Protein AF-A0A6M3KML6-F1 (afdb_monomer)

Mean predicted aligned error: 7.55 Å

pLDDT: mean 84.04, std 16.99, range [38.72, 97.88]

Secondary structure (DSSP, 8-state):
----TTSHHHHHHHHHHHHHH--SEEEES-GGGS-SS-TT-HHHHHHHHHHHHHHHHHH--EEEE--PPPPP-EETTEE---GGGGGTT-HHHHHH-SEEEEEEEEETTEEEEEEEETTTTTT---EEEEEETTTTEEEE--

Sequence (142 aa):
MGIRLDTPIGQAEMEKVVALHKPHLIILDPFKKIISASPNDSDAVLAATDFLDKIIYQYGVSIWINHHTRKSHVSQGSVVDLGAQEMSGLYHLAQWVDSIIQLVPVAPDKVRLEFELRHAEDIVKPINLALDRTKAGFVVVP

Foldseek 3Di:
DAQALLDPVSLVVVVVVCVVPLDQEDEAPAPCVRHPDFLLPPSRLVSNLVSVVVSCVPRVHYYHHDYDQPDFDDDPNDRPDPDCCSVVSHPVVVVSDQKDWDWDDDDVQKTKTDIDHNVQRPPDDIWIWGQPPVVRDIDTDD

Structure (mmCIF, N/CA/C/O backbone):
data_AF-A0A6M3KML6-F1
#
_entry.id   AF-A0A6M3KML6-F1
#
loop_
_atom_site.group_PDB
_atom_site.id
_atom_site.type_symbol
_atom_site.label_atom_id
_atom_site.label_alt_id
_atom_site.label_comp_id
_atom_site.label_asym_id
_atom_site.label_entity_id
_atom_site.label_seq_id
_atom_site.pdbx_PDB_ins_code
_atom_site.Cartn_x
_atom_site.Cartn_y
_atom_site.Cartn_z
_atom_site.occupancy
_atom_site.B_iso_or_equiv
_atom_site.auth_seq_id
_atom_site.auth_comp_id
_atom_site.auth_asym_id
_atom_site.auth_atom_id
_atom_site.pdbx_PDB_model_num
ATOM 1 N N . MET A 1 1 ? -15.054 17.136 4.386 1.00 51.19 1 MET A N 1
ATOM 2 C CA . MET A 1 1 ? -13.848 16.570 5.031 1.00 51.19 1 MET A CA 1
ATOM 3 C C . MET A 1 1 ? -13.779 15.105 4.640 1.00 51.19 1 MET A C 1
ATOM 5 O O . MET A 1 1 ? -14.836 14.512 4.494 1.00 51.19 1 MET A O 1
ATOM 9 N N . GLY A 1 2 ? -12.594 14.565 4.350 1.00 75.69 2 GLY A N 1
ATOM 10 C CA . GLY A 1 2 ? -12.443 13.145 4.005 1.00 75.69 2 GLY A CA 1
ATOM 11 C C . GLY A 1 2 ? -12.262 12.283 5.255 1.00 75.69 2 GLY A C 1
ATOM 12 O O . GLY A 1 2 ? -11.867 12.810 6.293 1.00 75.69 2 GLY A O 1
ATOM 13 N N . ILE A 1 3 ? -12.504 10.978 5.132 1.00 87.31 3 ILE A N 1
ATOM 14 C CA . ILE A 1 3 ? -12.287 9.993 6.201 1.00 87.31 3 ILE A CA 1
ATOM 15 C C . ILE A 1 3 ? -10.8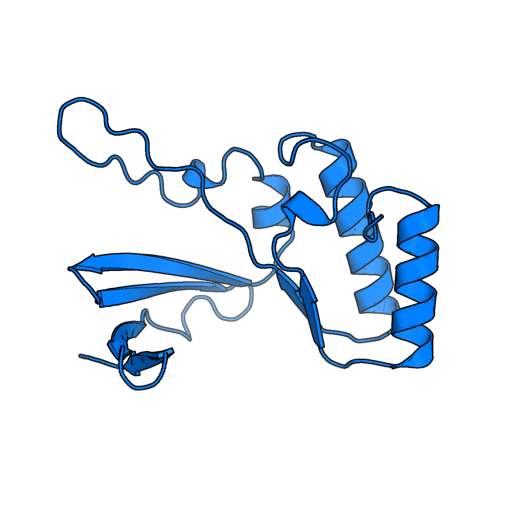13 10.038 6.665 1.00 87.31 3 ILE A C 1
ATOM 17 O O . ILE A 1 3 ? -9.899 10.203 5.847 1.00 87.31 3 ILE A O 1
ATOM 21 N N . ARG A 1 4 ? -10.589 9.953 7.983 1.00 93.00 4 ARG A N 1
ATOM 22 C CA . ARG A 1 4 ? -9.268 9.958 8.643 1.00 93.00 4 ARG A CA 1
ATOM 23 C C . ARG A 1 4 ? -9.120 8.734 9.545 1.00 93.00 4 ARG A C 1
ATOM 25 O O . ARG A 1 4 ? -9.723 8.692 10.616 1.00 93.00 4 ARG A O 1
ATOM 32 N N . LEU A 1 5 ? -8.372 7.733 9.094 1.00 93.81 5 LEU A N 1
ATOM 33 C CA . LEU A 1 5 ? -8.294 6.416 9.737 1.00 93.81 5 LEU A CA 1
ATOM 34 C C . LEU A 1 5 ? -7.471 6.409 11.028 1.00 93.81 5 LEU A C 1
ATOM 36 O O . LEU A 1 5 ? -7.610 5.498 11.832 1.00 93.81 5 LEU A O 1
ATOM 40 N N . ASP A 1 6 ? -6.675 7.444 11.260 1.00 92.38 6 ASP A N 1
ATOM 41 C CA . ASP A 1 6 ? -5.950 7.687 12.507 1.00 92.38 6 ASP A CA 1
ATOM 42 C C . ASP A 1 6 ? -6.814 8.379 13.581 1.00 92.38 6 ASP A C 1
ATOM 44 O O . ASP A 1 6 ? -6.331 8.698 14.663 1.00 92.38 6 ASP A O 1
ATOM 48 N N . THR A 1 7 ? -8.101 8.625 13.304 1.00 93.69 7 THR A N 1
ATOM 49 C CA . THR A 1 7 ? -9.022 9.285 14.242 1.00 93.69 7 THR A CA 1
ATOM 50 C C . THR A 1 7 ? -10.241 8.412 14.545 1.00 93.69 7 THR A C 1
ATOM 52 O O . THR A 1 7 ? -10.780 7.791 13.626 1.00 93.69 7 THR A O 1
ATOM 55 N N . PRO A 1 8 ? -10.783 8.429 15.778 1.00 94.44 8 PRO A N 1
ATOM 56 C CA . PRO A 1 8 ? -11.970 7.639 16.121 1.00 94.44 8 PRO A CA 1
ATOM 57 C C . PRO A 1 8 ? -13.191 7.931 15.237 1.00 94.44 8 PRO A C 1
ATOM 59 O O . PRO A 1 8 ? -13.962 7.031 14.911 1.00 94.44 8 PRO A O 1
ATOM 62 N N . ILE A 1 9 ? -13.365 9.191 14.820 1.00 94.88 9 ILE A N 1
ATOM 63 C CA . ILE A 1 9 ? -14.481 9.605 13.960 1.00 94.88 9 ILE A CA 1
ATOM 64 C C . ILE A 1 9 ? -14.349 8.967 12.575 1.00 94.88 9 ILE A C 1
ATOM 66 O O . ILE A 1 9 ? -15.297 8.340 12.104 1.00 94.88 9 ILE A O 1
ATOM 70 N N . GLY A 1 10 ? -13.179 9.079 11.938 1.00 95.00 10 GLY A N 1
ATOM 71 C CA . GLY A 1 10 ? -12.977 8.495 10.614 1.00 95.00 10 GLY A CA 1
ATOM 72 C C . GLY A 1 10 ? -12.991 6.965 10.634 1.00 95.00 10 GLY A C 1
ATOM 73 O O . GLY A 1 10 ? -13.533 6.356 9.715 1.00 95.00 10 GLY A O 1
ATOM 74 N N . GLN A 1 11 ? -12.497 6.340 11.704 1.00 96.38 11 GLN A N 1
ATOM 75 C CA . GLN A 1 11 ? -12.624 4.895 11.914 1.00 96.38 11 GLN A CA 1
ATOM 76 C C . GLN A 1 11 ? -14.094 4.456 11.975 1.00 96.38 11 GLN A C 1
ATOM 78 O O . GLN A 1 11 ? -14.499 3.538 11.261 1.00 96.38 11 GLN A O 1
ATOM 83 N N . ALA A 1 12 ? -14.925 5.153 12.756 1.00 96.75 12 ALA A N 1
ATOM 84 C CA . ALA A 1 12 ? -16.351 4.851 12.855 1.00 96.75 12 ALA A CA 1
ATOM 85 C C . ALA A 1 12 ? -17.101 5.070 11.527 1.00 96.75 12 ALA A C 1
ATOM 87 O O . ALA A 1 12 ? -18.025 4.321 11.206 1.00 96.75 12 ALA A O 1
ATOM 88 N N . GLU A 1 13 ? -16.733 6.088 10.744 1.00 95.94 13 GLU A N 1
ATOM 89 C CA . GLU A 1 13 ? -17.293 6.307 9.404 1.00 95.94 13 GLU A CA 1
ATOM 90 C C . GLU A 1 13 ? -16.914 5.182 8.439 1.00 95.94 13 GLU A C 1
ATOM 92 O O . GLU A 1 13 ? -17.782 4.652 7.744 1.00 95.94 13 GLU A O 1
ATOM 97 N N . MET A 1 14 ? -15.643 4.777 8.432 1.00 95.50 14 MET A N 1
ATOM 98 C CA . MET A 1 14 ? -15.162 3.684 7.593 1.00 95.50 14 MET A CA 1
ATOM 99 C C . MET A 1 14 ? -15.852 2.362 7.946 1.00 95.50 14 MET A C 1
ATOM 101 O O . MET A 1 14 ? -16.343 1.667 7.060 1.00 95.50 14 MET A O 1
ATOM 105 N N . GLU A 1 15 ? -15.970 2.044 9.236 1.00 96.94 15 GLU A N 1
ATOM 106 C CA . GLU A 1 15 ? -16.636 0.828 9.712 1.00 96.94 15 GLU A CA 1
ATOM 107 C C . GLU A 1 15 ? -18.111 0.780 9.285 1.00 96.94 15 GLU A C 1
ATOM 109 O O . GLU A 1 15 ? -18.580 -0.257 8.818 1.00 96.94 15 GLU A O 1
ATOM 114 N N . LYS A 1 16 ? -18.829 1.913 9.328 1.00 96.69 16 LYS A N 1
ATOM 115 C CA . LYS A 1 16 ? -20.204 2.002 8.802 1.00 96.69 16 LYS A CA 1
ATOM 116 C C . LYS A 1 16 ? -20.273 1.684 7.309 1.00 96.69 16 LYS A C 1
ATOM 118 O O . LYS A 1 16 ? -21.163 0.946 6.890 1.00 96.69 16 LYS A O 1
ATOM 123 N N . VAL A 1 17 ? -19.356 2.232 6.509 1.00 95.88 17 VAL A N 1
ATOM 124 C CA . VAL A 1 17 ? -19.311 2.009 5.053 1.00 95.88 17 VAL A CA 1
ATOM 125 C C . VAL A 1 17 ? -19.001 0.543 4.742 1.00 95.88 17 VAL A C 1
ATOM 127 O O . VAL A 1 17 ? -19.687 -0.066 3.919 1.00 95.88 17 VAL A O 1
ATOM 130 N N . VAL A 1 18 ? -18.020 -0.049 5.426 1.00 97.12 18 VAL A N 1
ATOM 131 C CA . VAL A 1 18 ? -17.646 -1.460 5.247 1.00 97.12 18 VAL A CA 1
ATOM 132 C C . VAL A 1 18 ? -18.786 -2.387 5.669 1.00 97.12 18 VAL A C 1
ATOM 134 O O . VAL A 1 18 ? -19.138 -3.288 4.913 1.00 97.12 18 VAL A O 1
ATOM 137 N N . ALA A 1 19 ? -19.427 -2.141 6.814 1.00 97.31 19 ALA A N 1
ATOM 138 C CA . ALA A 1 19 ? -20.551 -2.951 7.282 1.00 97.31 19 ALA A CA 1
ATOM 139 C C . ALA A 1 19 ? -21.766 -2.881 6.341 1.00 97.31 19 ALA A C 1
ATOM 141 O O . ALA A 1 19 ? -22.448 -3.888 6.130 1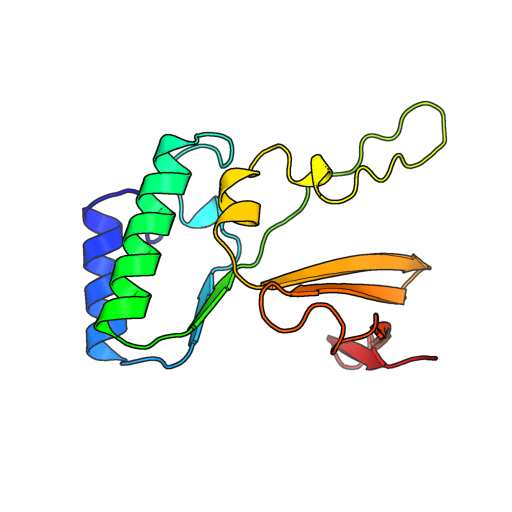.00 97.31 19 ALA A O 1
ATOM 142 N N . LEU A 1 20 ? -22.026 -1.703 5.762 1.00 97.56 20 LEU A N 1
ATOM 143 C CA . LEU A 1 20 ? -23.126 -1.485 4.826 1.00 97.56 20 LEU A CA 1
ATOM 144 C C . LEU A 1 20 ? -22.891 -2.194 3.488 1.00 97.56 20 LEU A C 1
ATOM 146 O O . LEU A 1 20 ? -23.791 -2.863 2.982 1.00 97.56 20 LEU A O 1
ATOM 150 N N . HIS A 1 21 ? -21.701 -2.036 2.907 1.00 97.88 21 HIS A N 1
ATOM 151 C CA . HIS A 1 21 ? -21.422 -2.494 1.544 1.00 97.88 21 HIS A CA 1
ATOM 152 C C . HIS A 1 21 ? -20.773 -3.876 1.464 1.00 97.88 21 HIS A C 1
ATOM 154 O O . HIS A 1 21 ? -20.836 -4.496 0.406 1.00 97.88 21 HIS A O 1
ATOM 160 N N . LYS A 1 22 ? -20.168 -4.359 2.556 1.00 96.38 22 LYS A N 1
ATOM 161 C CA . LYS A 1 22 ? -19.451 -5.642 2.647 1.00 96.38 22 LYS A CA 1
ATOM 162 C C . LYS A 1 22 ? -18.490 -5.870 1.465 1.00 96.38 22 LYS A C 1
ATOM 164 O O . LYS A 1 22 ? -18.628 -6.860 0.745 1.00 96.38 22 LYS A O 1
ATOM 169 N N . PRO A 1 23 ? -17.562 -4.931 1.201 1.00 97.62 23 PRO A N 1
ATOM 170 C CA . PRO A 1 23 ? -16.660 -5.039 0.064 1.00 97.62 23 PRO A CA 1
ATOM 171 C C . PRO A 1 23 ? -15.659 -6.185 0.248 1.00 97.62 23 PRO A C 1
ATOM 173 O O . PRO A 1 23 ? -15.194 -6.440 1.354 1.00 97.62 23 PRO A O 1
ATOM 176 N N . HIS A 1 24 ? -15.256 -6.807 -0.861 1.00 97.75 24 HIS A N 1
ATOM 177 C CA . HIS A 1 24 ? -14.127 -7.748 -0.888 1.00 97.75 24 HIS A CA 1
ATOM 178 C C . HIS A 1 24 ? -12.771 -7.035 -1.035 1.00 97.75 24 HIS A C 1
ATOM 180 O O . HIS A 1 24 ? -11.739 -7.596 -0.681 1.00 97.75 24 HIS A O 1
ATOM 186 N N . LEU A 1 25 ? -12.768 -5.792 -1.538 1.00 97.56 25 LEU A N 1
ATOM 187 C CA . LEU A 1 25 ? -11.573 -4.975 -1.755 1.00 97.56 25 LEU A CA 1
ATOM 188 C C . LEU A 1 25 ? -11.838 -3.515 -1.378 1.00 97.56 25 LEU A C 1
ATOM 190 O O . LEU A 1 25 ? -12.849 -2.937 -1.783 1.00 97.56 25 LEU A O 1
ATOM 194 N N . ILE A 1 26 ? -10.894 -2.907 -0.666 1.00 96.56 26 ILE A N 1
ATOM 195 C CA . ILE A 1 26 ? -10.870 -1.477 -0.351 1.00 96.56 26 ILE A CA 1
ATOM 196 C C . ILE A 1 26 ? -9.607 -0.872 -0.962 1.00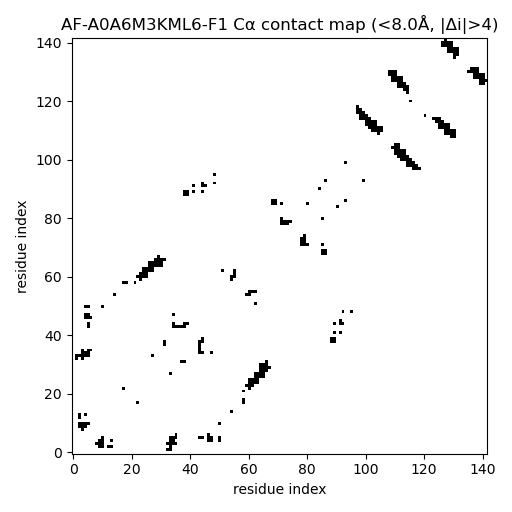 96.56 26 ILE A C 1
ATOM 198 O O . ILE A 1 26 ? -8.505 -1.336 -0.688 1.00 96.56 26 ILE A O 1
ATOM 202 N N . ILE A 1 27 ? -9.769 0.183 -1.764 1.00 95.88 27 ILE A N 1
ATOM 203 C CA . ILE A 1 27 ? -8.662 0.910 -2.399 1.00 95.88 27 ILE A CA 1
ATOM 204 C C . ILE A 1 27 ? -8.505 2.274 -1.721 1.00 95.88 27 ILE A C 1
ATOM 206 O O . ILE A 1 27 ? -9.441 3.074 -1.696 1.00 95.88 27 ILE A O 1
ATOM 210 N N . LEU A 1 28 ? -7.316 2.543 -1.186 1.00 93.19 28 LEU A N 1
ATOM 211 C CA . LEU A 1 28 ? -6.970 3.767 -0.466 1.00 93.19 28 LEU A CA 1
ATOM 212 C C . LEU A 1 28 ? -5.963 4.582 -1.289 1.00 93.19 28 LEU A C 1
ATOM 214 O O . LEU A 1 28 ? -4.786 4.226 -1.360 1.00 93.19 28 LEU A O 1
ATOM 218 N N . ASP A 1 29 ? -6.418 5.681 -1.905 1.00 90.44 29 ASP A N 1
ATOM 219 C CA . ASP A 1 29 ? -5.608 6.465 -2.848 1.00 90.44 29 ASP A CA 1
ATOM 220 C C . ASP A 1 29 ? -5.622 7.996 -2.606 1.00 90.44 29 ASP A C 1
ATOM 222 O O . ASP A 1 29 ? -6.645 8.657 -2.823 1.00 90.44 29 ASP A O 1
ATOM 226 N N . PRO A 1 30 ? -4.488 8.617 -2.219 1.00 86.81 30 PRO A N 1
ATOM 227 C CA . PRO A 1 30 ? -3.275 8.011 -1.676 1.00 86.81 30 PRO A CA 1
ATOM 228 C C . PRO A 1 30 ? -3.368 7.871 -0.152 1.00 86.81 30 PRO A C 1
ATOM 230 O O . PRO A 1 30 ? -4.059 8.654 0.509 1.00 86.81 30 PRO A O 1
ATOM 233 N N . PHE A 1 31 ? -2.570 6.972 0.432 1.00 87.00 31 PHE A N 1
ATOM 234 C CA . PHE A 1 31 ? -2.498 6.764 1.889 1.00 87.00 31 PHE A CA 1
ATOM 235 C C . PHE A 1 31 ? -2.334 8.068 2.692 1.00 87.00 31 PHE A C 1
ATOM 237 O O . PHE A 1 31 ? -2.965 8.289 3.719 1.00 87.00 31 PHE A O 1
ATOM 244 N N . LYS A 1 32 ? -1.545 9.017 2.180 1.00 83.75 32 LYS A N 1
ATOM 245 C CA . LYS A 1 32 ? -1.329 10.314 2.840 1.00 83.75 32 LYS A CA 1
ATOM 246 C C . LYS A 1 32 ? -2.622 11.116 3.060 1.00 83.75 32 LYS A C 1
ATOM 248 O O . LYS A 1 32 ? -2.671 11.941 3.963 1.00 83.75 32 LYS A O 1
ATOM 253 N N . LYS A 1 33 ? -3.657 10.941 2.230 1.00 86.88 33 LYS A N 1
ATOM 254 C CA . LYS A 1 33 ? -4.915 11.698 2.365 1.00 86.88 33 LYS A CA 1
ATOM 255 C C . LYS A 1 33 ? -5.864 11.116 3.408 1.00 86.88 33 LYS A C 1
ATOM 257 O O . LYS A 1 33 ? -6.850 11.786 3.714 1.00 86.88 33 LYS A O 1
ATOM 262 N N . ILE A 1 34 ? -5.600 9.915 3.915 1.00 87.56 34 ILE A N 1
ATOM 263 C CA . ILE A 1 34 ? -6.462 9.212 4.877 1.00 87.56 34 ILE A CA 1
ATOM 264 C C . ILE A 1 34 ? -5.892 9.200 6.298 1.00 87.56 34 ILE A C 1
ATOM 266 O O . ILE A 1 34 ? -6.544 8.680 7.194 1.00 87.56 34 ILE A O 1
ATOM 270 N N . ILE A 1 35 ? -4.733 9.819 6.508 1.00 88.31 35 ILE A N 1
ATOM 271 C CA . ILE A 1 35 ? -4.161 10.116 7.823 1.00 88.31 35 ILE A CA 1
ATOM 272 C C . ILE A 1 35 ? -4.185 11.632 8.056 1.00 88.31 35 ILE A C 1
ATOM 274 O O . ILE A 1 35 ? -4.113 12.416 7.103 1.00 88.31 35 ILE A O 1
ATOM 278 N N . SER A 1 36 ? -4.376 12.066 9.300 1.00 82.31 36 SER A N 1
ATOM 279 C CA . SER A 1 36 ? -4.441 13.483 9.671 1.00 82.31 36 SER A CA 1
ATOM 280 C C . SER A 1 36 ? -3.054 14.102 9.865 1.00 82.31 36 SER A C 1
ATOM 282 O O . SER A 1 36 ? -2.869 15.286 9.570 1.00 82.31 36 SER A O 1
ATOM 284 N N . ALA A 1 37 ? -2.081 13.292 10.285 1.00 77.31 37 ALA A N 1
ATOM 285 C CA . ALA A 1 37 ? -0.695 13.693 10.484 1.00 77.31 37 ALA A CA 1
ATOM 286 C C . ALA A 1 37 ? 0.176 13.513 9.224 1.00 77.31 37 ALA A C 1
ATOM 288 O O . ALA A 1 37 ? -0.269 13.103 8.147 1.00 77.31 37 ALA A O 1
ATOM 289 N N . SER A 1 38 ? 1.460 13.856 9.349 1.00 67.88 38 SER A N 1
ATOM 290 C CA . SER A 1 38 ? 2.458 13.538 8.325 1.00 67.88 38 SER A CA 1
ATOM 291 C C . SER A 1 38 ? 2.590 12.016 8.175 1.00 67.88 38 SER A C 1
ATOM 293 O O . SER A 1 38 ? 2.581 11.327 9.184 1.00 67.88 38 SER A O 1
ATOM 295 N N . PRO A 1 39 ? 2.822 11.467 6.969 1.00 58.56 39 PRO A N 1
ATOM 296 C CA . PRO A 1 39 ? 3.152 10.048 6.823 1.00 58.56 39 PRO A CA 1
ATOM 297 C C . PRO A 1 39 ? 4.411 9.604 7.575 1.00 58.56 39 PRO A C 1
ATOM 299 O O . PRO A 1 39 ? 4.567 8.417 7.802 1.00 58.56 39 PRO A O 1
ATOM 302 N N . ASN A 1 40 ? 5.277 10.547 7.970 1.00 66.00 40 ASN A N 1
ATOM 303 C CA . ASN A 1 40 ? 6.444 10.271 8.815 1.00 66.00 40 ASN A CA 1
ATOM 304 C C . ASN A 1 40 ? 6.112 10.194 10.316 1.00 66.00 40 ASN A C 1
ATOM 306 O O . ASN A 1 40 ? 7.023 10.013 11.118 1.00 66.00 40 ASN A O 1
ATOM 310 N N . ASP A 1 41 ? 4.858 10.432 10.699 1.00 78.75 41 ASP A N 1
ATOM 311 C CA . ASP A 1 41 ? 4.385 10.280 12.069 1.00 78.75 41 ASP A CA 1
ATOM 312 C C . ASP A 1 41 ? 4.065 8.801 12.308 1.00 78.75 41 ASP A C 1
ATOM 314 O O . ASP A 1 41 ? 3.073 8.275 11.795 1.00 78.75 41 ASP A O 1
ATOM 318 N N . SER A 1 42 ? 4.947 8.119 13.040 1.00 79.88 42 SER A N 1
ATOM 319 C CA . SER A 1 42 ? 4.826 6.687 13.317 1.00 79.88 42 SER A CA 1
ATOM 320 C C . SER A 1 42 ? 3.527 6.342 14.033 1.00 79.88 42 SER A C 1
ATOM 322 O O . SER A 1 42 ? 2.945 5.299 13.746 1.00 79.88 42 SER A O 1
ATOM 324 N N . ASP A 1 43 ? 3.049 7.218 14.916 1.00 85.88 43 ASP A N 1
ATOM 325 C CA . ASP A 1 43 ? 1.892 6.943 15.764 1.00 85.88 43 ASP A CA 1
ATOM 326 C C . ASP A 1 43 ? 0.604 7.024 14.944 1.00 85.88 43 ASP A C 1
ATOM 328 O O . ASP A 1 43 ? -0.271 6.166 15.059 1.00 85.88 43 ASP A O 1
ATOM 332 N N . ALA A 1 44 ? 0.509 8.010 14.048 1.00 86.56 44 ALA A N 1
ATOM 333 C CA . ALA A 1 44 ? -0.631 8.132 13.143 1.00 86.56 44 ALA A CA 1
ATOM 334 C C . ALA A 1 44 ? -0.693 6.987 12.122 1.00 86.56 44 ALA A C 1
ATOM 336 O O . ALA A 1 44 ? -1.777 6.491 11.807 1.00 86.56 44 ALA A O 1
ATOM 337 N N . VAL A 1 45 ? 0.463 6.554 11.603 1.00 87.88 45 VAL A N 1
ATOM 338 C CA . VAL A 1 45 ? 0.536 5.397 10.699 1.00 87.88 45 VAL A CA 1
ATOM 339 C C . VAL A 1 45 ? 0.117 4.130 11.435 1.00 87.88 45 VAL A C 1
ATOM 341 O O . VAL A 1 45 ? -0.737 3.416 10.917 1.00 87.88 45 VAL A O 1
ATOM 344 N N . LEU A 1 46 ? 0.644 3.899 12.642 1.00 89.56 46 LEU A N 1
ATOM 345 C CA . LEU A 1 46 ? 0.311 2.736 13.465 1.00 89.56 46 LEU A CA 1
ATOM 346 C C . LEU A 1 46 ? -1.183 2.694 13.807 1.00 89.56 46 LEU A C 1
ATOM 348 O O . LEU A 1 46 ? -1.839 1.682 13.588 1.00 89.56 46 LEU A O 1
ATOM 352 N N . ALA A 1 47 ? -1.757 3.816 14.253 1.00 91.88 47 ALA A N 1
ATOM 353 C CA . ALA A 1 47 ? -3.184 3.902 14.559 1.00 91.88 47 ALA A CA 1
ATOM 354 C C . ALA A 1 47 ? -4.069 3.584 13.339 1.00 91.88 47 ALA A C 1
ATOM 356 O O . ALA A 1 47 ? -5.124 2.959 13.475 1.00 91.88 47 ALA A O 1
ATOM 357 N N . ALA A 1 48 ? -3.649 4.006 12.142 1.00 93.25 48 ALA A N 1
ATOM 358 C CA . ALA A 1 48 ? -4.355 3.694 10.908 1.00 93.25 48 ALA A CA 1
ATOM 359 C C . ALA A 1 48 ? -4.199 2.218 10.505 1.00 93.25 48 ALA A C 1
ATOM 361 O O . ALA A 1 48 ? -5.191 1.602 10.115 1.00 93.25 48 ALA A O 1
ATOM 362 N N . THR A 1 49 ? -2.996 1.640 10.599 1.00 93.75 49 THR A N 1
ATOM 363 C CA . THR A 1 49 ? -2.752 0.231 10.246 1.00 93.75 49 THR A CA 1
ATOM 364 C C . THR A 1 49 ? -3.425 -0.731 11.221 1.00 93.75 49 THR A C 1
ATOM 366 O O . THR A 1 49 ? -4.086 -1.657 10.765 1.00 93.75 49 THR A O 1
ATOM 369 N N . ASP A 1 50 ? -3.398 -0.456 12.528 1.00 95.12 50 ASP A N 1
ATOM 370 C CA . ASP A 1 50 ? -4.092 -1.263 13.545 1.00 95.12 50 ASP A CA 1
ATOM 371 C C . ASP A 1 50 ? -5.607 -1.296 13.293 1.00 95.12 50 ASP A C 1
ATOM 373 O O . ASP A 1 50 ? -6.278 -2.325 13.427 1.00 95.12 50 ASP A O 1
ATOM 377 N N . PHE A 1 51 ? -6.174 -0.157 12.885 1.00 96.50 51 PHE A N 1
ATOM 378 C CA . PHE A 1 51 ? -7.575 -0.098 12.491 1.00 96.50 51 PHE A CA 1
ATOM 379 C C . PHE A 1 51 ? -7.851 -0.892 11.208 1.00 96.50 51 PHE A C 1
ATOM 381 O O . PHE A 1 51 ? -8.875 -1.573 11.118 1.00 96.50 51 PHE A O 1
ATOM 388 N N . LEU A 1 52 ? -6.963 -0.829 10.215 1.00 96.44 52 LEU A N 1
ATOM 389 C CA . LEU A 1 52 ? -7.104 -1.625 8.996 1.00 96.44 52 LEU A CA 1
ATOM 390 C C . LEU A 1 52 ? -7.014 -3.126 9.291 1.00 96.44 52 LEU A C 1
ATOM 392 O O . LEU A 1 52 ? -7.835 -3.868 8.759 1.00 96.44 52 LEU A O 1
ATOM 396 N N . ASP A 1 53 ? -6.132 -3.563 10.190 1.00 97.38 53 ASP A N 1
ATOM 397 C CA . ASP A 1 53 ? -6.057 -4.958 10.641 1.00 97.38 53 ASP A CA 1
ATOM 398 C C . ASP A 1 53 ? -7.360 -5.411 11.299 1.00 97.38 53 ASP A C 1
ATOM 400 O O . ASP A 1 53 ? -7.884 -6.482 10.979 1.00 97.38 53 ASP A O 1
ATOM 404 N N . LYS A 1 54 ? -7.954 -4.565 12.154 1.00 97.50 54 LYS A N 1
ATOM 405 C CA . LYS A 1 54 ? -9.294 -4.815 12.705 1.00 97.50 54 LYS A CA 1
ATOM 406 C C . LYS A 1 54 ? -10.312 -5.026 11.578 1.00 97.50 54 LYS A C 1
ATOM 408 O O . LYS A 1 54 ? -11.096 -5.972 11.640 1.00 97.50 54 LYS A O 1
ATOM 413 N N . ILE A 1 55 ? -10.319 -4.162 10.563 1.00 97.69 55 ILE A N 1
ATOM 414 C CA . ILE A 1 55 ? -11.260 -4.250 9.438 1.00 97.69 55 ILE A CA 1
ATOM 415 C C . ILE A 1 55 ? -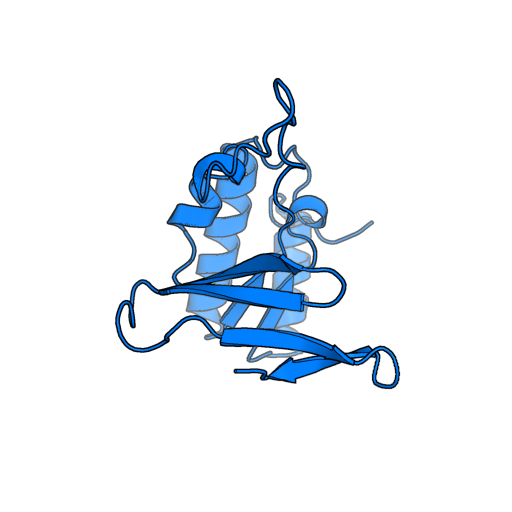11.031 -5.520 8.605 1.00 97.69 55 ILE A C 1
ATOM 417 O O . ILE A 1 55 ? -11.999 -6.218 8.297 1.00 97.69 55 ILE A O 1
ATOM 421 N N . ILE A 1 56 ? -9.779 -5.856 8.284 1.00 97.62 56 ILE A N 1
ATOM 422 C CA . ILE A 1 56 ? -9.414 -7.088 7.570 1.00 97.62 56 ILE A CA 1
ATOM 423 C C . ILE A 1 56 ? -9.917 -8.304 8.350 1.00 97.62 56 ILE A C 1
ATOM 425 O O . ILE A 1 56 ? -10.635 -9.134 7.796 1.00 97.62 56 ILE A O 1
ATOM 429 N N . TYR A 1 57 ? -9.605 -8.379 9.645 1.00 97.75 57 TYR A N 1
ATOM 430 C CA . TYR A 1 57 ? -9.975 -9.509 10.493 1.00 97.75 57 TYR A CA 1
ATOM 431 C C . TYR A 1 57 ? -11.493 -9.665 10.643 1.00 97.75 57 TYR A C 1
ATOM 433 O O . TYR A 1 57 ? -12.021 -10.771 10.549 1.00 97.75 57 TYR A O 1
ATOM 441 N N . GLN A 1 58 ? -12.214 -8.565 10.871 1.00 97.50 58 GLN A N 1
ATOM 442 C CA . GLN A 1 58 ? -13.655 -8.611 11.123 1.00 97.50 58 GLN A CA 1
ATOM 443 C C . GLN A 1 58 ? -14.488 -8.867 9.865 1.00 97.50 58 GLN A C 1
ATOM 445 O O . GLN A 1 58 ? -15.520 -9.532 9.950 1.00 97.50 58 GLN A O 1
ATOM 450 N N . TYR A 1 59 ? -14.073 -8.323 8.719 1.00 97.25 59 TYR A N 1
ATOM 451 C CA . TYR A 1 59 ? -14.883 -8.331 7.498 1.00 97.25 59 TYR A CA 1
ATOM 452 C C . TYR A 1 59 ? -14.309 -9.209 6.379 1.00 97.25 59 TYR A C 1
ATOM 454 O O . TYR A 1 59 ? -14.987 -9.401 5.373 1.00 97.25 59 TYR A O 1
ATOM 462 N N . GLY A 1 60 ? -13.101 -9.762 6.536 1.00 96.81 60 GLY A N 1
ATOM 463 C CA . GLY A 1 60 ? -12.467 -10.629 5.536 1.00 96.81 60 GLY A CA 1
ATOM 464 C C . GLY A 1 60 ? -12.148 -9.909 4.222 1.00 96.81 60 GLY A C 1
ATOM 465 O O . GLY A 1 60 ? -12.271 -10.495 3.149 1.00 96.81 60 GLY A O 1
ATOM 466 N N . VAL A 1 61 ? -11.799 -8.624 4.300 1.00 97.62 61 VAL A N 1
ATOM 467 C CA . VAL A 1 61 ? -11.574 -7.742 3.146 1.00 97.62 61 VAL A CA 1
ATOM 468 C C . VAL A 1 61 ? -10.088 -7.615 2.813 1.00 97.62 61 VAL A C 1
ATOM 470 O O . VAL A 1 61 ? -9.247 -7.627 3.707 1.00 97.62 61 VAL A O 1
ATOM 473 N N . SER A 1 62 ? -9.752 -7.440 1.533 1.00 97.56 62 SER A N 1
ATOM 474 C CA . SER A 1 62 ? -8.398 -7.076 1.097 1.00 97.56 62 SER A CA 1
ATOM 475 C C . SER A 1 62 ? -8.226 -5.559 1.011 1.00 97.56 62 SER A C 1
ATOM 477 O O . SER A 1 62 ? -9.137 -4.842 0.591 1.00 97.56 62 SER A O 1
ATOM 479 N N . ILE A 1 63 ? -7.040 -5.061 1.359 1.00 96.88 63 ILE A N 1
ATOM 480 C CA . ILE A 1 63 ? -6.710 -3.633 1.305 1.00 96.88 63 ILE A CA 1
ATOM 481 C C . ILE A 1 63 ? -5.650 -3.391 0.227 1.00 96.88 63 ILE A C 1
ATOM 483 O O . ILE A 1 63 ? -4.612 -4.044 0.210 1.00 96.88 63 ILE A O 1
ATOM 487 N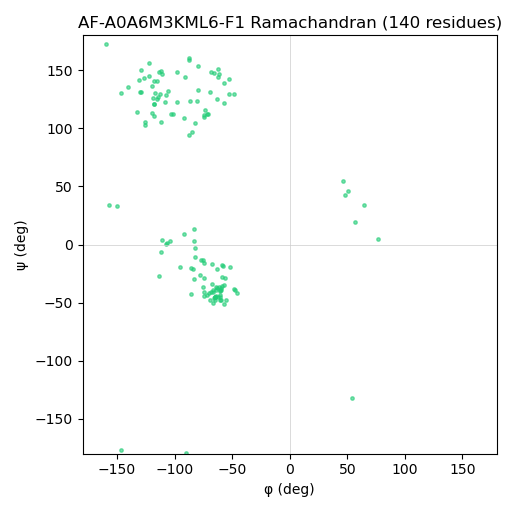 N . TRP A 1 64 ? -5.901 -2.424 -0.653 1.00 96.19 64 TRP A N 1
ATOM 488 C CA . TRP A 1 64 ? -4.940 -1.917 -1.628 1.00 96.19 64 TRP A CA 1
ATOM 489 C C . TRP A 1 64 ? -4.611 -0.464 -1.313 1.00 96.19 64 TRP A C 1
ATOM 491 O O . TRP A 1 64 ? -5.508 0.377 -1.212 1.00 96.19 64 TRP A O 1
ATOM 501 N N . ILE A 1 65 ? -3.326 -0.144 -1.197 1.00 92.94 65 ILE A N 1
ATOM 502 C CA . ILE A 1 65 ? -2.867 1.195 -0.836 1.00 92.94 65 ILE A CA 1
ATOM 503 C C . ILE A 1 65 ? -2.032 1.773 -1.971 1.00 92.94 65 ILE A C 1
ATOM 505 O O . ILE A 1 65 ? -0.978 1.242 -2.307 1.00 92.94 65 ILE A O 1
ATOM 509 N N . ASN A 1 66 ? -2.464 2.917 -2.504 1.00 90.56 66 ASN A N 1
ATOM 510 C CA . ASN A 1 66 ? -1.631 3.721 -3.387 1.00 90.56 66 ASN A CA 1
ATOM 511 C C . ASN A 1 66 ? -0.772 4.663 -2.542 1.00 90.56 66 ASN A C 1
ATOM 513 O O . ASN A 1 66 ? -1.266 5.469 -1.741 1.00 90.56 66 ASN A O 1
ATOM 517 N N . HIS A 1 67 ? 0.540 4.569 -2.729 1.00 84.31 67 HIS A N 1
ATOM 518 C CA . HIS A 1 67 ? 1.504 5.425 -2.066 1.00 84.31 67 HIS A CA 1
ATOM 519 C C . HIS A 1 67 ? 2.491 6.011 -3.073 1.00 84.31 67 HIS A C 1
ATOM 521 O O . HIS A 1 67 ? 2.897 5.354 -4.025 1.00 84.31 67 HIS A O 1
ATOM 527 N N . HIS A 1 68 ? 2.856 7.276 -2.872 1.00 79.81 68 HIS A N 1
ATOM 528 C CA . HIS A 1 68 ? 3.830 7.958 -3.714 1.00 79.81 68 HIS A CA 1
ATOM 529 C C . HIS A 1 68 ? 5.183 7.893 -3.015 1.00 79.81 68 HIS A C 1
ATOM 531 O O . HIS A 1 68 ? 5.306 8.415 -1.906 1.00 79.81 68 HIS A O 1
ATOM 537 N N . THR A 1 69 ? 6.201 7.336 -3.669 1.00 67.31 69 THR A N 1
ATOM 538 C CA . THR A 1 69 ? 7.580 7.479 -3.193 1.00 67.31 69 THR A CA 1
ATOM 539 C C . THR A 1 69 ? 7.976 8.960 -3.212 1.00 67.31 69 THR A C 1
ATOM 541 O O . THR A 1 69 ? 7.424 9.774 -3.970 1.00 67.31 69 THR A O 1
ATOM 544 N N . ARG A 1 70 ? 8.890 9.370 -2.324 1.00 57.41 70 ARG A N 1
ATOM 545 C CA . ARG A 1 70 ? 9.438 10.731 -2.413 1.00 57.41 70 ARG A CA 1
ATOM 546 C C . ARG A 1 70 ? 10.151 10.873 -3.757 1.00 57.41 70 ARG A C 1
ATOM 548 O O . ARG A 1 70 ? 10.727 9.918 -4.255 1.00 57.41 70 ARG A O 1
ATOM 555 N N . LYS A 1 71 ? 10.124 12.075 -4.341 1.00 48.72 71 LYS A N 1
ATOM 556 C CA . LYS A 1 71 ? 10.928 12.362 -5.535 1.00 48.72 71 LYS A CA 1
ATOM 557 C C . LYS A 1 71 ? 12.394 12.081 -5.204 1.00 48.72 71 LYS A C 1
ATOM 559 O O . LYS A 1 71 ? 12.916 12.698 -4.274 1.00 48.72 71 LYS A O 1
ATOM 564 N N . SER A 1 72 ? 13.017 11.191 -5.964 1.00 43.09 72 SER A N 1
ATOM 565 C CA . SER A 1 72 ? 14.430 10.847 -5.854 1.00 43.09 72 SER A CA 1
ATOM 566 C C . SER A 1 72 ? 15.277 12.119 -5.815 1.00 43.09 72 SER A C 1
ATOM 568 O O . SER A 1 72 ? 15.110 13.028 -6.638 1.00 43.09 72 SER A O 1
ATOM 570 N N . HIS A 1 73 ? 16.165 12.221 -4.826 1.00 38.72 73 HIS A N 1
ATOM 571 C CA . HIS A 1 73 ? 17.120 13.320 -4.751 1.00 38.72 73 HIS A CA 1
ATOM 572 C C . HIS A 1 73 ? 18.165 13.127 -5.855 1.00 38.72 73 HIS A C 1
ATOM 574 O O . HIS A 1 73 ? 18.976 12.207 -5.807 1.00 38.72 73 HIS A O 1
ATOM 580 N N . VAL A 1 74 ? 18.170 14.014 -6.851 1.00 39.62 74 VAL A N 1
ATOM 581 C CA . VAL A 1 74 ? 19.266 14.088 -7.823 1.00 39.62 74 VAL A CA 1
ATOM 582 C C . VAL A 1 74 ? 20.458 14.738 -7.122 1.00 39.62 74 VAL A C 1
ATOM 584 O O . VAL A 1 74 ? 20.427 15.932 -6.826 1.00 39.62 74 VAL A O 1
ATOM 587 N N . SER A 1 75 ? 21.506 13.962 -6.848 1.00 38.88 75 SER A N 1
ATOM 588 C CA . SER A 1 75 ? 22.795 14.475 -6.374 1.00 38.88 75 SER A CA 1
ATOM 589 C C . SER A 1 75 ? 23.858 14.182 -7.430 1.00 38.88 75 SER A C 1
ATOM 591 O O . SER A 1 75 ? 24.003 13.047 -7.871 1.00 38.88 75 SER A O 1
ATOM 593 N N . GLN A 1 76 ? 24.568 15.222 -7.880 1.00 40.88 76 GLN A N 1
ATOM 594 C CA . GLN A 1 76 ? 25.692 15.138 -8.829 1.00 40.88 76 GLN A CA 1
ATOM 595 C C . GLN A 1 76 ? 25.419 14.334 -10.121 1.00 40.88 76 GLN A C 1
ATOM 597 O O . GLN A 1 76 ? 26.237 13.533 -10.561 1.00 40.88 76 GLN A O 1
ATOM 602 N N . GLY A 1 77 ? 24.272 14.567 -10.769 1.00 44.41 77 GLY A N 1
ATOM 603 C CA . GLY A 1 77 ? 24.022 14.079 -12.134 1.00 44.41 77 GLY A CA 1
ATOM 604 C C . GLY A 1 77 ? 23.690 12.589 -12.265 1.00 44.41 77 GLY A C 1
ATOM 605 O O . GLY A 1 77 ? 23.516 12.121 -13.385 1.00 44.41 77 GLY A O 1
ATOM 606 N N . SER A 1 78 ? 23.550 11.864 -11.153 1.00 41.28 78 SER A N 1
ATOM 607 C CA . SER A 1 78 ? 23.045 10.487 -11.132 1.00 41.28 78 SER A CA 1
ATOM 608 C C . SER A 1 78 ? 21.772 10.410 -10.289 1.00 41.28 78 SER A C 1
ATOM 610 O O . SER A 1 78 ? 21.687 11.015 -9.218 1.00 41.28 78 SER A O 1
ATOM 612 N N . VAL A 1 79 ? 20.761 9.693 -10.786 1.00 48.88 79 VAL A N 1
ATOM 613 C CA . VAL A 1 79 ? 19.575 9.335 -9.996 1.00 48.88 79 VAL A CA 1
ATOM 614 C C . VAL A 1 79 ? 20.029 8.285 -8.989 1.00 48.88 79 VAL A C 1
ATOM 616 O O . VAL A 1 79 ? 20.428 7.191 -9.382 1.00 48.88 79 VAL A O 1
ATOM 619 N N . VAL A 1 80 ? 20.034 8.636 -7.705 1.00 47.09 80 VAL A N 1
ATOM 620 C CA . VAL A 1 80 ? 20.282 7.668 -6.635 1.00 47.09 80 VAL A CA 1
ATOM 621 C C . VAL A 1 80 ? 18.944 7.008 -6.330 1.00 47.09 80 VAL A C 1
ATOM 623 O O . VAL A 1 80 ? 18.126 7.584 -5.621 1.00 47.09 80 VAL A O 1
ATOM 626 N N . ASP A 1 81 ? 18.711 5.840 -6.922 1.00 49.97 81 ASP A N 1
ATOM 627 C CA . ASP A 1 81 ? 17.609 4.961 -6.539 1.00 49.97 81 ASP A CA 1
ATOM 628 C C . ASP A 1 81 ? 17.976 4.296 -5.206 1.00 49.97 81 ASP A C 1
ATOM 630 O O . ASP A 1 81 ? 18.940 3.532 -5.121 1.00 49.97 81 ASP A O 1
ATOM 634 N N . LEU A 1 82 ? 17.262 4.659 -4.140 1.00 51.69 82 LEU A N 1
ATOM 635 C CA . LEU A 1 82 ? 17.469 4.096 -2.804 1.00 51.69 82 LEU A CA 1
ATOM 636 C C . LEU A 1 82 ? 16.565 2.873 -2.538 1.00 51.69 82 LEU A C 1
ATOM 638 O O . LEU A 1 82 ? 16.506 2.403 -1.399 1.00 51.69 82 LEU A O 1
ATOM 642 N N . GLY A 1 83 ? 15.853 2.351 -3.546 1.00 56.47 83 GLY A N 1
ATOM 643 C CA . GLY A 1 83 ? 14.955 1.201 -3.404 1.00 56.47 83 GLY A CA 1
ATOM 644 C C . GLY A 1 83 ? 13.917 1.418 -2.297 1.00 56.47 83 GLY A C 1
ATOM 645 O O . GLY A 1 83 ? 13.336 2.499 -2.171 1.00 56.47 83 GLY A O 1
ATOM 646 N N . ALA A 1 84 ? 13.740 0.431 -1.414 1.00 48.53 84 ALA A N 1
ATOM 647 C CA . ALA A 1 84 ? 12.849 0.529 -0.252 1.00 48.53 84 ALA A CA 1
ATOM 648 C C . ALA A 1 84 ? 13.184 1.696 0.711 1.00 48.53 84 ALA A C 1
ATOM 650 O O . ALA A 1 84 ? 12.323 2.137 1.472 1.00 48.53 84 ALA A O 1
ATOM 651 N N . GLN A 1 85 ? 14.396 2.269 0.676 1.00 46.53 85 GLN A N 1
ATOM 652 C CA . GLN A 1 85 ? 14.725 3.463 1.469 1.00 46.53 85 GLN A CA 1
ATOM 653 C C . GLN A 1 85 ? 14.171 4.774 0.880 1.00 46.53 85 GLN A C 1
ATOM 655 O O . GLN A 1 85 ? 14.081 5.774 1.601 1.00 46.53 85 GLN A O 1
ATOM 660 N N . GLU A 1 86 ? 13.695 4.800 -0.371 1.00 51.66 86 GLU A N 1
ATOM 661 C CA . GLU A 1 86 ? 12.869 5.920 -0.862 1.00 51.66 86 GLU A CA 1
ATOM 662 C C . GLU A 1 86 ? 11.492 5.972 -0.173 1.00 51.66 86 GLU A C 1
ATOM 664 O O . GLU A 1 86 ? 10.844 7.025 -0.143 1.00 51.66 86 GLU A O 1
ATOM 669 N N . MET A 1 87 ? 11.087 4.873 0.477 1.00 52.19 87 MET A N 1
ATOM 670 C CA . MET A 1 87 ? 9.964 4.828 1.414 1.00 52.19 87 MET A CA 1
ATOM 671 C C . MET A 1 87 ? 10.354 5.271 2.832 1.00 52.19 87 MET A C 1
ATOM 673 O O . MET A 1 87 ? 9.567 5.069 3.745 1.00 52.19 87 MET A O 1
ATOM 677 N N . SER A 1 88 ? 11.519 5.895 3.059 1.00 47.09 88 SER A N 1
ATOM 678 C CA . SER A 1 88 ? 12.032 6.294 4.393 1.00 47.09 88 SER A CA 1
ATOM 679 C C . SER A 1 88 ? 11.066 7.105 5.268 1.00 47.09 88 SER A C 1
ATOM 681 O O . SER A 1 88 ? 11.235 7.155 6.481 1.00 47.09 88 SER A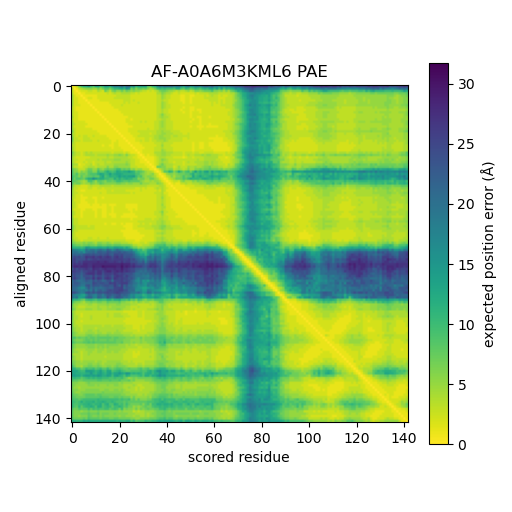 O 1
ATOM 683 N N . GLY A 1 89 ? 10.033 7.720 4.688 1.00 51.75 89 GLY A N 1
ATOM 684 C CA . GLY A 1 89 ? 8.947 8.328 5.455 1.00 51.75 89 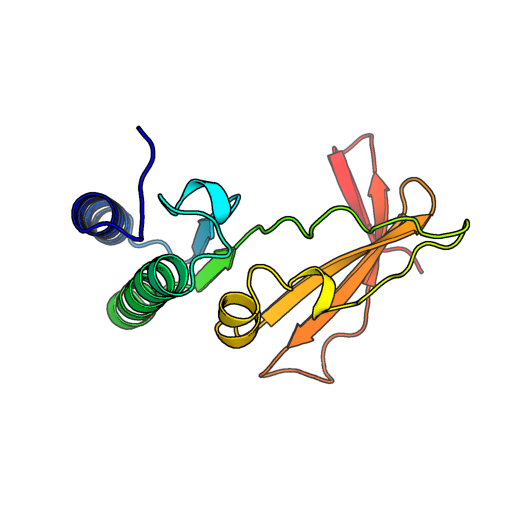GLY A CA 1
ATOM 685 C C . GLY A 1 89 ? 7.945 7.346 6.069 1.00 51.75 89 GLY A C 1
ATOM 686 O O . GLY A 1 89 ? 7.151 7.767 6.885 1.00 51.75 89 GLY A O 1
ATOM 687 N N . LEU A 1 90 ? 7.944 6.075 5.674 1.00 60.91 90 LEU A N 1
ATOM 688 C CA . LEU A 1 90 ? 6.875 5.095 5.893 1.00 60.91 90 LEU A CA 1
ATOM 689 C C . LEU A 1 90 ? 7.411 3.656 6.004 1.00 60.91 90 LEU A C 1
ATOM 691 O O . LEU A 1 90 ? 6.730 2.706 5.624 1.00 60.91 90 LEU A O 1
ATOM 695 N N . TYR A 1 91 ? 8.612 3.478 6.563 1.00 69.81 91 TYR A N 1
ATOM 696 C CA . TYR A 1 91 ? 9.178 2.157 6.880 1.00 69.81 91 TYR A CA 1
ATOM 697 C C . TYR A 1 91 ? 8.154 1.236 7.568 1.00 69.81 91 TYR A C 1
ATOM 699 O O . TYR A 1 91 ? 8.000 0.083 7.182 1.00 69.81 91 TYR A O 1
ATOM 707 N N . HIS A 1 92 ? 7.368 1.779 8.502 1.00 74.38 92 HIS A N 1
ATOM 708 C CA . HIS A 1 92 ? 6.298 1.052 9.185 1.00 74.38 92 HIS A CA 1
ATOM 709 C C . HIS A 1 92 ? 5.215 0.514 8.240 1.00 74.38 92 HIS A C 1
ATOM 711 O O . HIS A 1 92 ? 4.768 -0.614 8.413 1.00 74.38 92 HIS A O 1
ATOM 717 N N . LEU A 1 93 ? 4.825 1.277 7.214 1.00 83.25 93 LEU A N 1
ATOM 718 C CA . LEU A 1 93 ? 3.834 0.820 6.240 1.00 83.25 93 LEU A CA 1
ATOM 719 C C . LEU A 1 93 ? 4.405 -0.284 5.344 1.00 83.25 93 LEU A C 1
ATOM 721 O O . LEU A 1 93 ? 3.716 -1.267 5.096 1.00 83.25 93 LEU A O 1
ATOM 725 N N . ALA A 1 94 ? 5.661 -0.148 4.903 1.00 83.25 94 ALA A N 1
ATOM 726 C CA . ALA A 1 94 ? 6.344 -1.179 4.117 1.00 83.25 94 ALA A CA 1
ATOM 727 C C . ALA A 1 94 ? 6.490 -2.498 4.897 1.00 83.25 94 ALA A C 1
ATOM 729 O O . ALA A 1 94 ? 6.352 -3.574 4.330 1.00 83.25 94 ALA A O 1
ATOM 730 N N . GLN A 1 95 ? 6.724 -2.421 6.210 1.00 84.81 95 GLN A N 1
ATOM 731 C CA . GLN A 1 95 ? 6.772 -3.599 7.078 1.00 84.81 95 GLN A CA 1
ATOM 732 C C . GLN A 1 95 ? 5.396 -4.199 7.379 1.00 84.81 95 GLN A C 1
ATOM 734 O O . GLN A 1 95 ? 5.305 -5.394 7.654 1.00 84.81 95 GLN A O 1
ATOM 739 N N . TRP A 1 96 ? 4.338 -3.391 7.374 1.00 90.94 96 TRP A N 1
ATOM 740 C CA . TRP A 1 96 ? 2.987 -3.858 7.667 1.00 90.94 96 TRP A CA 1
ATOM 741 C C . TRP A 1 96 ? 2.392 -4.652 6.498 1.00 90.94 96 TRP A C 1
ATOM 743 O O . TRP A 1 96 ? 1.855 -5.736 6.711 1.00 90.94 96 TRP A O 1
ATOM 753 N N . VAL A 1 97 ? 2.543 -4.161 5.264 1.00 92.56 97 VAL A N 1
ATOM 754 C CA . VAL A 1 97 ? 1.960 -4.807 4.076 1.00 92.56 97 VAL A CA 1
ATOM 755 C C . VAL A 1 97 ? 2.570 -6.182 3.777 1.00 92.56 97 VAL A C 1
ATOM 757 O O . VAL A 1 97 ? 3.760 -6.420 3.978 1.00 92.56 97 VAL A O 1
ATOM 760 N N . ASP A 1 98 ? 1.755 -7.084 3.228 1.00 93.25 98 ASP A N 1
ATOM 761 C CA . ASP A 1 98 ? 2.210 -8.410 2.781 1.00 93.25 98 ASP A CA 1
ATOM 762 C C . ASP A 1 98 ? 2.777 -8.408 1.356 1.00 93.25 98 ASP A C 1
ATOM 764 O O . ASP A 1 98 ? 3.453 -9.350 0.937 1.00 93.25 98 ASP A O 1
ATOM 768 N N . SER A 1 99 ? 2.443 -7.392 0.561 1.00 92.88 99 SER A N 1
ATOM 769 C CA . SER A 1 99 ? 2.824 -7.300 -0.847 1.00 92.88 99 SER A CA 1
ATOM 770 C C . SER A 1 99 ? 3.058 -5.853 -1.251 1.00 92.88 99 SER A C 1
ATOM 772 O O . SER A 1 99 ? 2.210 -4.989 -1.020 1.00 92.88 99 SER A O 1
ATOM 774 N N . ILE A 1 100 ? 4.191 -5.606 -1.898 1.00 92.06 100 ILE A N 1
ATOM 775 C CA . ILE A 1 100 ? 4.562 -4.316 -2.473 1.00 92.06 100 ILE A CA 1
ATOM 776 C C . ILE A 1 100 ? 4.687 -4.496 -3.980 1.00 92.06 100 ILE A C 1
ATOM 778 O O . ILE A 1 100 ? 5.346 -5.420 -4.456 1.00 92.06 100 ILE A O 1
ATOM 782 N N . ILE A 1 101 ? 4.037 -3.605 -4.728 1.00 92.38 101 ILE A N 1
ATOM 783 C CA . ILE A 1 101 ? 4.146 -3.518 -6.184 1.00 92.38 101 ILE A CA 1
ATOM 784 C C . ILE A 1 101 ? 4.692 -2.135 -6.508 1.00 92.38 101 ILE A C 1
ATOM 786 O O . ILE A 1 101 ? 4.021 -1.127 -6.278 1.00 92.38 101 ILE A O 1
ATOM 790 N N . GLN A 1 102 ? 5.906 -2.085 -7.044 1.00 90.56 102 GLN A N 1
ATOM 791 C CA . GLN A 1 102 ? 6.588 -0.841 -7.367 1.00 90.56 102 GLN A CA 1
ATOM 792 C C . GLN A 1 102 ? 6.586 -0.602 -8.876 1.00 90.56 102 GLN A C 1
ATOM 794 O O . GLN A 1 102 ? 6.922 -1.485 -9.660 1.00 90.56 102 GLN A O 1
ATOM 799 N N . LEU A 1 103 ? 6.221 0.613 -9.291 1.00 90.12 103 LEU A N 1
ATOM 800 C CA . LEU A 1 103 ? 6.372 1.070 -10.671 1.00 90.12 103 LEU A CA 1
ATOM 801 C C . LEU A 1 103 ? 7.731 1.760 -10.808 1.00 90.12 103 LEU A C 1
ATOM 803 O O . LEU A 1 103 ? 7.908 2.873 -10.315 1.00 90.12 103 LEU A O 1
ATOM 807 N N . VAL A 1 104 ? 8.667 1.123 -11.509 1.00 90.44 104 VAL A N 1
ATOM 808 C CA . VAL A 1 104 ? 10.015 1.647 -11.761 1.00 90.44 104 VAL A CA 1
ATOM 809 C C . VAL A 1 104 ? 10.085 2.206 -13.186 1.00 90.44 104 VAL A C 1
ATOM 811 O O . VAL A 1 104 ? 9.981 1.439 -14.146 1.00 90.44 104 VAL A O 1
ATOM 814 N N . PRO A 1 105 ? 10.232 3.527 -13.390 1.00 89.81 105 PRO A N 1
ATOM 815 C CA . PRO A 1 105 ? 10.419 4.091 -14.724 1.00 89.81 105 PRO A CA 1
ATOM 816 C C . PRO A 1 105 ? 11.729 3.591 -15.344 1.00 89.81 105 PRO A C 1
ATOM 818 O O . PRO A 1 105 ? 12.793 3.767 -14.759 1.00 89.81 105 PRO A O 1
ATOM 821 N N . VAL A 1 106 ? 11.665 3.000 -16.541 1.00 91.69 106 VAL A N 1
ATOM 822 C CA . VAL A 1 106 ? 12.861 2.477 -17.240 1.00 91.69 106 VAL A CA 1
ATOM 823 C C . VAL A 1 106 ? 13.178 3.235 -18.529 1.00 91.69 106 VAL A C 1
ATOM 825 O O . VAL A 1 106 ? 14.332 3.297 -18.943 1.00 91.69 106 VAL A O 1
ATOM 828 N N . ALA A 1 107 ? 12.170 3.828 -19.174 1.00 90.25 107 ALA A N 1
ATOM 829 C CA . ALA A 1 107 ? 12.316 4.699 -20.341 1.00 90.25 107 ALA A CA 1
ATOM 830 C C . ALA A 1 107 ? 11.056 5.580 -20.494 1.00 90.25 107 ALA A C 1
ATOM 832 O O . ALA A 1 107 ? 10.065 5.347 -19.796 1.00 90.25 107 ALA A O 1
ATOM 833 N N . PRO A 1 108 ? 11.030 6.567 -21.413 1.00 91.00 108 PRO A N 1
ATOM 834 C CA . PRO A 1 108 ? 9.798 7.279 -21.741 1.00 91.00 108 PRO A CA 1
ATOM 835 C C . PRO A 1 108 ? 8.678 6.301 -22.103 1.00 91.00 108 PRO A C 1
ATOM 837 O O . PRO A 1 108 ? 8.879 5.400 -22.918 1.00 91.00 108 PRO A O 1
ATOM 840 N N . ASP A 1 109 ? 7.518 6.470 -21.469 1.00 91.38 109 ASP A N 1
ATOM 841 C CA . ASP A 1 109 ? 6.343 5.607 -21.628 1.00 91.38 109 ASP A CA 1
ATOM 842 C C . ASP A 1 109 ? 6.595 4.116 -21.334 1.00 91.38 109 ASP A C 1
ATOM 844 O O . ASP A 1 109 ? 5.797 3.275 -21.736 1.00 91.38 109 ASP A O 1
ATOM 848 N N . LYS A 1 110 ? 7.668 3.768 -20.609 1.00 92.94 110 LYS A N 1
ATOM 849 C CA . LYS A 1 110 ? 7.954 2.397 -20.169 1.00 92.94 110 LYS A CA 1
ATOM 850 C C . LYS A 1 110 ? 8.238 2.337 -18.675 1.00 92.94 110 LYS A C 1
ATOM 852 O O . LYS A 1 110 ? 9.081 3.071 -18.155 1.00 92.94 110 LYS A O 1
ATOM 857 N N . VAL A 1 111 ? 7.576 1.410 -17.999 1.00 94.00 111 VAL A N 1
ATOM 858 C CA . VAL A 1 111 ? 7.763 1.132 -16.572 1.00 94.00 111 VAL A CA 1
ATOM 859 C C . VAL A 1 111 ? 7.983 -0.361 -16.372 1.00 94.00 111 VAL A C 1
ATOM 861 O O . VAL A 1 111 ? 7.477 -1.172 -17.139 1.00 94.00 111 VAL A O 1
ATOM 864 N N . ARG A 1 112 ? 8.729 -0.735 -15.344 1.00 94.62 112 ARG A N 1
ATOM 865 C CA . ARG A 1 112 ? 8.855 -2.112 -14.879 1.00 94.62 112 ARG A CA 1
ATOM 866 C C . ARG A 1 112 ? 8.098 -2.239 -13.565 1.00 94.62 112 ARG A C 1
ATOM 868 O O . ARG A 1 112 ? 8.290 -1.418 -12.675 1.00 94.62 112 ARG A O 1
ATOM 875 N N . LEU A 1 113 ? 7.217 -3.229 -13.468 1.00 93.50 113 LEU A N 1
ATOM 876 C CA . LEU A 1 113 ? 6.640 -3.638 -12.195 1.00 93.50 113 LEU A CA 1
ATOM 877 C C . LEU A 1 113 ? 7.633 -4.534 -11.477 1.00 93.50 113 LEU A C 1
ATOM 879 O O . LEU A 1 113 ? 8.041 -5.561 -12.022 1.00 93.50 113 LEU A O 1
ATOM 883 N N . GLU A 1 114 ? 7.989 -4.140 -10.268 1.00 92.44 114 GLU A N 1
ATOM 884 C CA . GLU A 1 114 ? 8.775 -4.935 -9.334 1.00 92.44 114 GLU A CA 1
ATOM 885 C C . GLU A 1 114 ? 7.896 -5.335 -8.152 1.00 92.44 114 GLU A C 1
ATOM 887 O O . GLU A 1 114 ? 6.934 -4.638 -7.819 1.00 92.44 114 GLU A O 1
ATOM 892 N N . PHE A 1 115 ? 8.192 -6.493 -7.567 1.00 91.50 115 PHE A N 1
ATOM 893 C CA . PHE A 1 115 ? 7.345 -7.131 -6.568 1.00 91.50 115 PHE A CA 1
ATOM 894 C C . PHE A 1 115 ? 8.181 -7.527 -5.353 1.00 91.50 115 PHE A C 1
ATOM 896 O O . PHE A 1 115 ? 9.201 -8.193 -5.506 1.00 91.50 115 PHE A O 1
ATOM 903 N N . GLU A 1 116 ? 7.704 -7.183 -4.160 1.00 90.00 116 GLU A N 1
ATOM 904 C CA . GLU A 1 116 ? 8.162 -7.766 -2.895 1.00 90.00 116 GLU A CA 1
ATOM 905 C C . GLU A 1 116 ? 6.955 -8.459 -2.257 1.00 90.00 116 GLU A C 1
ATOM 907 O O . GLU A 1 116 ? 5.982 -7.800 -1.890 1.00 90.00 116 GLU A O 1
ATOM 912 N N . LEU A 1 117 ? 6.961 -9.794 -2.194 1.00 91.75 117 LEU A N 1
ATOM 913 C CA . LEU A 1 117 ? 5.784 -10.589 -1.821 1.00 91.75 117 LEU A CA 1
ATOM 914 C C . LEU A 1 117 ? 6.109 -11.534 -0.667 1.00 91.75 117 LEU A C 1
ATOM 916 O O . LEU A 1 117 ? 6.678 -12.595 -0.895 1.00 91.75 117 LEU A O 1
ATOM 920 N N . ARG A 1 118 ? 5.647 -11.231 0.549 1.00 90.25 118 ARG A N 1
ATOM 921 C CA . ARG A 1 118 ? 5.920 -12.032 1.760 1.00 90.25 118 ARG A CA 1
ATOM 922 C C . ARG A 1 118 ? 5.501 -13.504 1.644 1.00 90.25 118 ARG A C 1
ATOM 924 O O . ARG A 1 118 ? 6.067 -14.374 2.297 1.00 90.25 118 ARG A O 1
ATOM 931 N N . HIS A 1 119 ? 4.482 -13.792 0.838 1.00 90.81 119 HIS A N 1
ATOM 932 C CA . HIS A 1 119 ? 3.907 -15.134 0.694 1.00 90.81 119 HIS A CA 1
ATOM 933 C C . HIS A 1 119 ? 4.183 -15.783 -0.671 1.00 90.81 119 HIS A C 1
ATOM 935 O O . HIS A 1 119 ? 3.654 -16.858 -0.949 1.00 90.81 119 HIS A O 1
ATOM 941 N N . ALA A 1 120 ? 4.968 -15.131 -1.537 1.00 89.44 120 ALA A N 1
ATOM 942 C CA . ALA A 1 120 ? 5.169 -15.557 -2.923 1.00 89.44 120 ALA A CA 1
ATOM 943 C C . ALA A 1 120 ? 6.481 -15.021 -3.537 1.00 89.44 120 ALA A C 1
ATOM 945 O O . ALA A 1 120 ? 6.503 -14.725 -4.733 1.00 89.44 120 ALA A O 1
ATOM 946 N N . GLU A 1 121 ? 7.542 -14.886 -2.729 1.00 79.88 121 GLU A N 1
ATOM 947 C CA . GLU A 1 121 ? 8.797 -14.181 -3.068 1.00 79.88 121 GLU A CA 1
ATOM 948 C C . GLU A 1 121 ? 9.369 -14.560 -4.449 1.00 79.88 121 GLU A C 1
ATOM 950 O O . GLU A 1 121 ? 9.769 -13.680 -5.205 1.00 79.88 121 GLU A O 1
ATOM 955 N N . ASP A 1 122 ? 9.302 -15.839 -4.834 1.00 83.69 122 ASP A N 1
ATOM 956 C CA . ASP A 1 122 ? 9.894 -16.343 -6.085 1.00 83.69 122 ASP A CA 1
ATOM 957 C C . ASP A 1 122 ? 8.888 -16.629 -7.215 1.00 83.69 122 ASP A C 1
ATOM 959 O O . ASP A 1 122 ? 9.253 -17.138 -8.280 1.00 83.69 122 ASP A O 1
ATOM 963 N N . ILE A 1 123 ? 7.598 -16.353 -7.005 1.00 86.81 123 ILE A N 1
ATOM 964 C CA . ILE A 1 123 ? 6.549 -16.743 -7.961 1.00 86.81 123 ILE A CA 1
ATOM 965 C C . ILE A 1 123 ? 6.392 -15.692 -9.060 1.00 86.81 123 ILE A C 1
ATOM 967 O O . ILE A 1 123 ? 6.233 -16.031 -10.237 1.00 86.81 123 ILE A O 1
ATOM 971 N N . VAL A 1 124 ? 6.419 -14.413 -8.684 1.00 88.31 124 VAL A N 1
ATOM 972 C CA . VAL A 1 124 ? 6.118 -13.308 -9.597 1.00 88.31 124 VAL A CA 1
ATOM 973 C C . VAL A 1 124 ? 7.410 -12.637 -10.032 1.00 88.31 124 VAL A C 1
ATOM 975 O O . VAL A 1 124 ? 8.093 -11.982 -9.252 1.00 88.31 124 VAL A O 1
ATOM 978 N N . LYS A 1 125 ? 7.738 -12.790 -11.314 1.00 90.62 125 LYS A N 1
ATOM 979 C CA . LYS A 1 125 ? 8.875 -12.099 -11.927 1.00 90.62 125 LYS A CA 1
ATOM 980 C C . LYS A 1 125 ? 8.502 -10.654 -12.273 1.00 90.62 125 LYS A C 1
ATOM 982 O O . LYS A 1 125 ? 7.329 -10.396 -12.553 1.00 90.62 125 LYS A O 1
ATOM 987 N N . PRO A 1 126 ? 9.480 -9.733 -12.335 1.00 93.31 126 PRO A N 1
ATOM 988 C CA . PRO A 1 126 ? 9.239 -8.379 -12.811 1.00 93.31 126 PRO A CA 1
ATOM 989 C C . PRO A 1 126 ? 8.567 -8.353 -14.189 1.00 93.31 126 PRO A C 1
ATOM 991 O O . PRO A 1 126 ? 8.889 -9.165 -15.060 1.00 93.31 126 PRO A O 1
ATOM 994 N N . ILE A 1 127 ? 7.650 -7.405 -14.391 1.00 95.38 127 ILE A N 1
ATOM 995 C CA . ILE A 1 127 ? 6.865 -7.276 -15.629 1.00 95.38 127 ILE A CA 1
ATOM 996 C C . ILE A 1 127 ? 7.184 -5.936 -16.283 1.00 95.38 127 ILE A C 1
ATOM 998 O O . ILE A 1 127 ? 6.941 -4.884 -15.696 1.00 95.38 127 ILE A O 1
ATOM 1002 N N . ASN A 1 128 ? 7.683 -5.958 -17.518 1.00 96.50 128 ASN A N 1
ATOM 1003 C CA . ASN A 1 128 ? 7.876 -4.738 -18.295 1.00 96.50 128 ASN A CA 1
ATOM 1004 C C . ASN A 1 128 ? 6.542 -4.293 -18.907 1.00 96.50 128 ASN A C 1
ATOM 1006 O O . ASN A 1 128 ? 5.810 -5.084 -19.504 1.00 96.50 128 ASN A O 1
ATOM 1010 N N . LEU A 1 129 ? 6.232 -3.009 -18.774 1.00 96.44 129 LEU A N 1
ATOM 1011 C CA . LEU A 1 129 ? 5.014 -2.381 -19.264 1.00 96.44 129 LEU A CA 1
ATOM 1012 C C . LEU A 1 129 ? 5.344 -1.166 -20.134 1.00 96.44 129 LEU A C 1
ATOM 1014 O O . LEU A 1 129 ? 6.251 -0.392 -19.829 1.00 96.44 129 LEU A O 1
ATOM 1018 N N . ALA A 1 130 ? 4.554 -0.953 -21.182 1.00 95.81 130 ALA A N 1
ATOM 1019 C CA . ALA A 1 130 ? 4.539 0.283 -21.956 1.00 95.81 130 ALA A CA 1
ATOM 1020 C C . ALA A 1 130 ? 3.182 0.986 -21.826 1.00 95.81 130 ALA A C 1
ATOM 1022 O O . ALA A 1 130 ? 2.139 0.333 -21.814 1.00 95.81 130 ALA A O 1
ATOM 1023 N N . LEU A 1 131 ? 3.188 2.314 -21.723 1.00 94.25 131 LEU A N 1
ATOM 1024 C CA . LEU A 1 131 ? 1.986 3.136 -21.649 1.00 94.25 131 LEU A CA 1
ATOM 1025 C C . LEU A 1 131 ? 1.311 3.193 -23.025 1.00 94.25 131 LEU A C 1
ATOM 1027 O O . LEU A 1 131 ? 1.837 3.769 -23.976 1.00 94.25 131 LEU A O 1
ATOM 1031 N N . ASP A 1 132 ? 0.101 2.655 -23.109 1.00 93.31 132 ASP A N 1
ATOM 1032 C CA . ASP A 1 132 ? -0.806 2.864 -24.228 1.00 93.31 132 ASP A CA 1
ATOM 1033 C C . ASP A 1 132 ? -1.633 4.129 -23.962 1.00 93.31 132 ASP A C 1
ATOM 1035 O O . ASP A 1 132 ? -2.679 4.117 -23.301 1.00 93.31 132 ASP A O 1
ATOM 1039 N N . ARG A 1 133 ? -1.148 5.251 -24.502 1.00 89.00 133 ARG A N 1
ATOM 1040 C CA . ARG A 1 133 ? -1.794 6.566 -24.369 1.00 89.00 133 ARG A CA 1
ATOM 1041 C C . ARG A 1 133 ? -3.182 6.623 -25.007 1.00 89.00 133 ARG A C 1
ATOM 1043 O O . ARG A 1 133 ? -3.969 7.483 -24.631 1.00 89.00 133 ARG A O 1
ATOM 1050 N N . THR A 1 134 ? -3.498 5.723 -25.941 1.00 92.88 134 THR A N 1
ATOM 1051 C CA . THR A 1 134 ? -4.817 5.686 -26.593 1.00 92.88 134 THR A CA 1
ATOM 1052 C C . THR A 1 134 ? -5.880 5.044 -25.708 1.00 92.88 134 THR A C 1
ATOM 1054 O O . THR A 1 134 ? -7.057 5.376 -25.821 1.00 92.88 134 THR A O 1
ATOM 1057 N N . LYS A 1 135 ? -5.461 4.165 -24.791 1.00 90.25 135 LYS A N 1
ATOM 1058 C CA . LYS A 1 135 ? -6.346 3.443 -23.867 1.00 90.25 135 LYS A CA 1
ATOM 1059 C C . LYS A 1 135 ? -6.254 3.931 -22.426 1.00 90.25 135 LYS A C 1
ATOM 1061 O O . LYS A 1 135 ? -6.937 3.378 -21.571 1.00 90.25 135 LYS A O 1
ATOM 1066 N N . ALA A 1 136 ? -5.409 4.930 -22.161 1.00 89.12 136 ALA A N 1
ATOM 1067 C CA . ALA A 1 136 ? -5.057 5.362 -20.809 1.00 89.12 136 ALA A CA 1
ATOM 1068 C C . ALA A 1 136 ? -4.676 4.168 -19.904 1.00 89.12 136 ALA A C 1
ATOM 1070 O O . ALA A 1 136 ? -5.108 4.081 -18.757 1.00 89.12 136 ALA A O 1
ATOM 1071 N N . GLY A 1 137 ? -3.893 3.226 -20.444 1.00 91.19 137 GLY A N 1
ATOM 1072 C CA . GLY A 1 137 ? -3.550 1.970 -19.774 1.00 91.19 137 GLY A CA 1
ATOM 1073 C C . GLY A 1 137 ? -2.147 1.485 -20.122 1.00 91.19 137 GLY A C 1
ATOM 1074 O O . GLY A 1 137 ? -1.413 2.151 -20.845 1.00 91.19 137 GLY A O 1
ATOM 1075 N N . PHE A 1 138 ? -1.772 0.316 -19.611 1.00 94.19 138 PHE A N 1
ATOM 1076 C CA . PHE A 1 138 ? -0.470 -0.298 -19.871 1.00 94.19 138 PHE A CA 1
ATOM 1077 C C . PHE A 1 138 ? -0.615 -1.592 -20.673 1.00 94.19 138 PHE A C 1
ATOM 1079 O O . PHE A 1 138 ? -1.597 -2.319 -20.522 1.00 94.19 138 PHE A O 1
ATOM 1086 N N . VAL A 1 139 ? 0.385 -1.893 -21.499 1.00 95.44 139 VAL A N 1
ATOM 1087 C CA . VAL A 1 139 ? 0.536 -3.173 -22.201 1.00 95.44 139 VAL A CA 1
ATOM 1088 C C . VAL A 1 139 ? 1.823 -3.855 -21.762 1.00 95.44 139 VAL A C 1
ATOM 1090 O O . VAL A 1 139 ? 2.840 -3.190 -21.578 1.00 95.44 139 VAL A O 1
ATOM 1093 N N . VAL A 1 140 ? 1.784 -5.178 -21.599 1.00 95.31 140 VAL A N 1
ATOM 1094 C CA . VAL A 1 140 ? 2.983 -5.968 -21.290 1.00 95.31 140 VAL A CA 1
ATOM 1095 C C . VAL A 1 140 ? 3.900 -5.977 -22.504 1.00 95.31 140 VAL A C 1
ATOM 1097 O O . VAL A 1 140 ? 3.455 -6.237 -23.623 1.00 95.31 140 VAL A O 1
ATOM 1100 N N . VAL A 1 141 ? 5.176 -5.691 -22.275 1.00 92.81 141 VAL A N 1
ATOM 1101 C CA . VAL A 1 141 ? 6.225 -5.744 -23.293 1.00 92.81 141 VAL A CA 1
ATOM 1102 C C . VAL A 1 141 ? 7.325 -6.714 -22.857 1.00 92.81 141 VAL A C 1
ATOM 1104 O O . VAL A 1 141 ? 7.437 -6.988 -21.662 1.00 92.81 141 VAL A O 1
ATOM 1107 N N . PRO A 1 142 ? 8.103 -7.267 -23.803 1.00 85.81 142 PRO A N 1
ATOM 1108 C CA . PRO A 1 142 ? 9.297 -8.044 -23.479 1.00 85.81 142 PRO A CA 1
ATOM 1109 C C . PRO A 1 142 ? 10.287 -7.254 -22.614 1.00 85.81 142 PRO A C 1
ATOM 1111 O O . PRO A 1 142 ? 10.439 -6.030 -22.843 1.00 85.81 142 PRO A O 1
#

Nearest PDB structures (foldseek):
  3k0f-assembly1_C  TM=6.538E-01  e=9.077E-03  Synechococcus elongatus PCC 7942 = FACHB-805
  4dug-assembly1_F  TM=6.436E-01  e=1.096E-02  Synechococcus elongatus PCC 7942 = FACHB-805
  4tla-assembly1_F  TM=6.452E-01  e=2.638E-02  Synechococcus elongatus PCC 7942 = FACHB-805
  5jwr-assembly1_A  TM=6.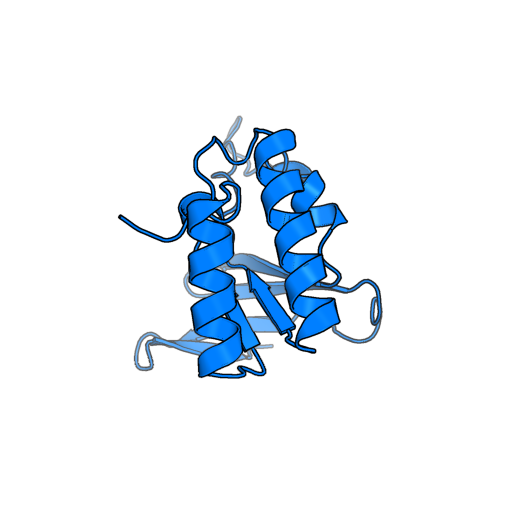529E-01  e=4.359E-02  Thermosynechococcus vestitus BP-1
  3g12-assembly1_A  TM=2.281E-01  e=1.883E+00  Bdellovibrio bacteriovorus HD100

Radius of gyration: 17.21 Å; Cα contacts (8 Å, |Δi|>4): 193; chains: 1; bounding box: 49×33×43 Å

Solvent-accessible surface area (backbone atoms only — not comparable to full-atom values): 8432 Å² total; per-residue (Å²): 136,77,61,24,40,48,36,75,68,24,38,55,52,50,50,52,52,43,70,73,66,62,52,65,65,46,80,40,82,44,51,66,70,33,36,85,57,59,66,65,36,64,66,46,50,48,45,26,50,57,49,48,52,51,48,30,71,75,64,71,34,46,78,45,75,41,76,82,68,61,82,70,64,73,56,93,92,41,83,57,82,57,66,79,59,45,38,67,54,38,58,67,58,66,69,65,51,61,64,46,80,45,82,42,80,75,49,91,62,25,35,32,39,41,69,51,3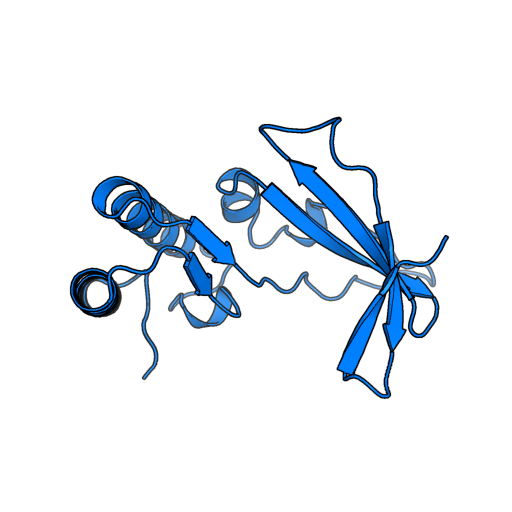2,81,90,45,67,87,73,65,74,71,43,37,31,33,58,38,79,92,72,78,43,74,43,84,46,132

Organism: NCBI:txid1070528

InterPro domains:
  IPR027417 P-loop containing nucleoside triphosphate hydrolase [G3DSA:3.40.50.300] (3-137)